Protein AF-A0A920DKS8-F1 (afdb_monomer_lite)

Sequence (110 aa):
MLFDYMFNDFENNLREMGFGDIAVNKKMKLFIRAFYGRLSQYSKSLDLLEKEDDKSLLEQTILNNIFKGNSSDKKNVSMFAKYIINNIKKFQSMSEKENIDCNFEFIKFG

Foldseek 3Di:
DVVVVVLVVVLVVCVVVVDDPVRSVVVSVVVVVVVVVLVVQCVVQVVCCVPPVDNPSVLVSCCCPVVVVPPPPSVVSVLVSVQVVVLVVVVVVDDPVVCVVVVSDGDDRD

Radius of gyration: 16.84 Å; chains: 1; bounding box: 38×39×45 Å

pLDDT: mean 94.4, std 4.9, range [66.75, 98.12]

Secondary structure (DSSP, 8-state):
-HHHHHHHHHHHHHHHTT--HHHHHHHHHHHHHHHHHHHHHHHHHHHHHHHH---HHHHHHHHHHTSTT-GGGHHHHHHHHHHHHHHHHHHHHS-HHHHHHTTSPPPPP-

Structure (mmCIF, N/CA/C/O backbone):
data_AF-A0A920DKS8-F1
#
_entry.id   AF-A0A920DKS8-F1
#
loop_
_atom_site.group_PDB
_atom_site.id
_atom_site.type_symbol
_atom_site.label_atom_id
_atom_site.label_alt_id
_atom_site.label_comp_id
_atom_site.label_asym_id
_atom_site.label_entity_id
_atom_site.label_seq_id
_atom_site.pdbx_PDB_ins_code
_atom_site.Cartn_x
_atom_site.Cartn_y
_atom_site.Cartn_z
_atom_site.occupancy
_atom_site.B_iso_or_equiv
_atom_site.auth_seq_id
_atom_site.auth_comp_id
_atom_site.auth_asym_id
_atom_site.auth_atom_id
_atom_site.pdbx_PDB_model_num
ATOM 1 N N . MET A 1 1 ? 7.125 -15.911 -2.821 1.00 73.50 1 MET A N 1
ATOM 2 C CA . MET A 1 1 ? 6.036 -16.267 -3.757 1.00 73.50 1 MET A CA 1
ATOM 3 C C . MET A 1 1 ? 5.274 -15.038 -4.256 1.00 73.50 1 MET A C 1
ATOM 5 O O . MET A 1 1 ? 5.441 -14.735 -5.423 1.00 73.50 1 MET A O 1
ATOM 9 N N . LEU A 1 2 ? 4.513 -14.272 -3.451 1.00 85.00 2 LEU A N 1
ATOM 10 C CA . LEU A 1 2 ? 3.764 -13.100 -3.976 1.00 85.00 2 LEU A CA 1
ATOM 11 C C . LEU A 1 2 ? 4.664 -12.003 -4.578 1.00 85.00 2 LEU A C 1
ATOM 13 O O . LEU A 1 2 ? 4.392 -11.495 -5.662 1.00 85.00 2 LEU A O 1
ATOM 17 N N . PHE A 1 3 ? 5.747 -11.660 -3.877 1.00 86.81 3 PHE A N 1
ATOM 18 C CA . PHE A 1 3 ? 6.732 -10.693 -4.364 1.00 86.81 3 PHE A CA 1
ATOM 19 C C . PHE A 1 3 ? 7.355 -11.156 -5.687 1.00 86.81 3 PHE A C 1
ATOM 21 O O . PHE A 1 3 ? 7.392 -10.392 -6.644 1.00 86.81 3 PHE A O 1
ATOM 28 N N . ASP A 1 4 ? 7.778 -12.420 -5.755 1.00 89.69 4 ASP A N 1
ATOM 29 C CA . ASP A 1 4 ? 8.412 -12.993 -6.945 1.00 89.69 4 ASP A CA 1
ATOM 30 C C . ASP A 1 4 ? 7.466 -12.961 -8.152 1.00 89.69 4 ASP A C 1
ATOM 32 O O . ASP A 1 4 ? 7.873 -12.516 -9.220 1.00 89.69 4 ASP A O 1
ATOM 36 N N . TYR A 1 5 ? 6.193 -13.338 -7.969 1.00 92.69 5 TYR A N 1
ATOM 37 C CA . TYR A 1 5 ? 5.180 -13.263 -9.027 1.00 92.69 5 TYR A CA 1
ATOM 38 C C . TYR A 1 5 ? 4.969 -11.827 -9.521 1.00 92.69 5 TYR A C 1
ATOM 40 O O . TYR A 1 5 ? 5.080 -11.569 -10.715 1.00 92.69 5 TYR A O 1
ATOM 48 N N . MET A 1 6 ? 4.756 -10.870 -8.612 1.00 92.75 6 MET A N 1
ATOM 49 C CA . MET A 1 6 ? 4.547 -9.466 -8.985 1.00 92.75 6 MET A CA 1
ATOM 50 C C . MET A 1 6 ? 5.751 -8.878 -9.743 1.00 92.75 6 MET A C 1
ATOM 52 O O . MET A 1 6 ? 5.579 -8.142 -10.713 1.00 92.75 6 MET A O 1
ATOM 56 N N . PHE A 1 7 ? 6.981 -9.176 -9.310 1.00 91.44 7 PHE A N 1
ATOM 57 C CA . PHE A 1 7 ? 8.177 -8.660 -9.981 1.00 91.44 7 PHE A CA 1
ATOM 58 C C . PHE A 1 7 ? 8.467 -9.377 -11.301 1.00 91.44 7 PHE A C 1
ATOM 60 O O . PHE A 1 7 ? 8.914 -8.718 -12.237 1.00 91.44 7 PHE A O 1
ATOM 67 N N . ASN A 1 8 ? 8.161 -10.669 -11.417 1.00 94.31 8 ASN A N 1
ATOM 68 C CA . ASN A 1 8 ? 8.212 -11.376 -12.693 1.00 94.31 8 ASN A CA 1
ATOM 69 C C . ASN A 1 8 ? 7.238 -10.754 -13.708 1.00 94.31 8 ASN A C 1
ATOM 71 O O . ASN A 1 8 ? 7.615 -10.506 -14.850 1.00 94.31 8 ASN A O 1
ATOM 75 N N . ASP A 1 9 ? 6.027 -10.393 -13.276 1.00 95.19 9 ASP A N 1
ATOM 76 C CA . ASP A 1 9 ? 5.067 -9.692 -14.133 1.00 95.19 9 ASP A CA 1
ATOM 77 C C . ASP A 1 9 ? 5.584 -8.309 -14.553 1.00 95.19 9 ASP A C 1
ATOM 79 O O . ASP A 1 9 ? 5.474 -7.930 -15.720 1.00 95.19 9 ASP A O 1
ATOM 83 N N . PHE A 1 10 ? 6.202 -7.541 -13.649 1.00 94.50 10 PHE A N 1
ATOM 84 C CA . PHE A 1 10 ? 6.839 -6.271 -14.022 1.00 94.50 10 PHE A CA 1
ATOM 85 C C . PHE A 1 10 ? 7.994 -6.451 -15.008 1.00 94.50 10 PHE A C 1
ATOM 87 O O . PHE A 1 10 ? 8.153 -5.628 -15.911 1.00 94.50 10 PHE A O 1
ATOM 94 N N . GLU A 1 11 ? 8.794 -7.505 -14.853 1.00 95.94 11 GLU A N 1
ATOM 95 C CA . GLU A 1 11 ? 9.876 -7.817 -15.780 1.00 95.94 11 GLU A CA 1
ATOM 96 C C . GLU A 1 11 ? 9.332 -8.139 -17.177 1.00 95.94 11 GLU A C 1
ATOM 98 O O . GLU A 1 11 ? 9.794 -7.554 -18.160 1.00 95.94 11 GLU A O 1
ATOM 103 N N . ASN A 1 12 ? 8.315 -9.001 -17.257 1.00 96.25 12 ASN A N 1
ATOM 104 C CA . ASN A 1 12 ? 7.661 -9.369 -18.512 1.00 96.25 12 ASN A CA 1
ATOM 105 C C . ASN A 1 12 ? 7.074 -8.143 -19.213 1.00 96.25 12 ASN A C 1
ATOM 107 O O . ASN A 1 12 ? 7.378 -7.914 -20.380 1.00 96.25 12 ASN A O 1
ATOM 111 N N . ASN A 1 13 ? 6.360 -7.281 -18.482 1.00 95.88 13 ASN A N 1
ATOM 112 C CA . ASN A 1 13 ? 5.831 -6.028 -19.026 1.00 95.88 13 ASN A CA 1
ATOM 113 C C . ASN A 1 13 ? 6.939 -5.134 -19.616 1.00 95.88 13 ASN A C 1
ATOM 115 O O . ASN A 1 13 ? 6.773 -4.557 -20.687 1.00 95.88 13 ASN A O 1
ATOM 119 N N . LEU A 1 14 ? 8.101 -5.018 -18.958 1.00 96.75 14 LEU A N 1
ATOM 120 C CA . LEU A 1 14 ? 9.225 -4.246 -19.505 1.00 96.75 14 LEU A CA 1
ATOM 121 C C . LEU A 1 14 ? 9.766 -4.869 -20.802 1.00 96.75 14 LEU A C 1
ATOM 123 O O . LEU A 1 14 ? 10.094 -4.151 -21.747 1.00 96.75 14 LEU A O 1
ATOM 127 N N . ARG A 1 15 ? 9.857 -6.196 -20.865 1.00 96.44 15 ARG A N 1
ATOM 128 C CA . ARG A 1 15 ? 10.320 -6.907 -22.065 1.00 96.44 15 ARG A CA 1
ATOM 129 C C . ARG A 1 15 ? 9.329 -6.763 -23.217 1.00 96.44 15 ARG A C 1
ATOM 131 O O . ARG A 1 15 ? 9.748 -6.487 -24.337 1.00 96.44 15 ARG A O 1
ATOM 138 N N . GLU A 1 16 ? 8.032 -6.847 -22.934 1.00 97.06 16 GLU A N 1
ATOM 139 C CA . GLU A 1 16 ? 6.948 -6.615 -23.898 1.00 97.06 16 GLU A CA 1
ATOM 140 C C . GLU A 1 16 ? 6.938 -5.176 -24.434 1.00 97.06 16 GLU A C 1
ATOM 142 O O . GLU A 1 16 ? 6.656 -4.950 -25.608 1.00 97.06 16 GLU A O 1
ATOM 147 N N . MET A 1 17 ? 7.346 -4.198 -23.619 1.00 96.31 17 MET A N 1
ATOM 148 C CA . MET A 1 17 ? 7.582 -2.814 -24.056 1.00 96.31 17 MET A CA 1
ATOM 149 C C . MET A 1 17 ? 8.859 -2.637 -24.907 1.00 96.31 17 MET A C 1
ATOM 151 O O . MET A 1 17 ? 9.179 -1.514 -25.300 1.00 96.31 17 MET A O 1
ATOM 155 N N . GLY A 1 18 ? 9.611 -3.708 -25.182 1.00 96.19 18 GLY A N 1
ATOM 156 C CA . GLY A 1 18 ? 10.814 -3.692 -26.017 1.00 96.19 18 GLY A CA 1
ATOM 157 C C . GLY A 1 18 ? 12.108 -3.324 -25.284 1.00 96.19 18 GLY A C 1
ATOM 158 O O . GLY A 1 18 ? 13.123 -3.054 -25.930 1.00 96.19 18 GLY A O 1
ATOM 159 N N . PHE A 1 19 ? 12.122 -3.296 -23.945 1.00 96.81 19 PHE A N 1
ATOM 160 C CA . PHE A 1 19 ? 13.366 -3.085 -23.202 1.00 96.81 19 PHE A CA 1
ATOM 161 C C . PHE A 1 19 ? 14.264 -4.332 -23.268 1.00 96.81 19 PHE A C 1
ATOM 163 O O . PHE A 1 19 ? 13.851 -5.430 -22.909 1.00 96.81 19 PHE A O 1
ATOM 170 N N . GLY A 1 20 ? 15.529 -4.152 -23.664 1.00 95.94 20 GLY A N 1
ATOM 171 C CA . GLY A 1 20 ? 16.548 -5.209 -23.597 1.00 95.94 20 GLY A CA 1
ATOM 172 C C . GLY A 1 20 ? 17.077 -5.457 -22.175 1.00 95.94 20 GLY A C 1
ATOM 173 O O . GLY A 1 20 ? 16.899 -4.625 -21.281 1.00 95.94 20 GLY A O 1
ATOM 174 N N .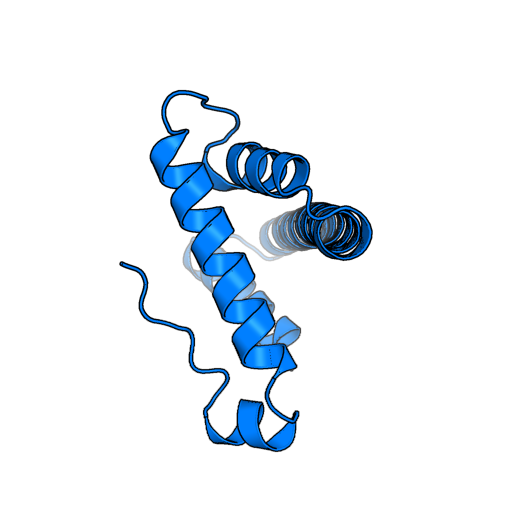 ASP A 1 21 ? 17.803 -6.561 -21.970 1.00 95.56 21 ASP A N 1
ATOM 175 C CA . ASP A 1 21 ? 18.212 -7.069 -20.643 1.00 95.56 21 ASP A CA 1
ATOM 176 C C . ASP A 1 21 ? 18.897 -6.040 -19.733 1.00 95.56 21 ASP A C 1
ATOM 178 O O . ASP A 1 21 ? 18.628 -5.963 -18.532 1.00 95.56 21 ASP A O 1
ATOM 182 N N . ILE A 1 22 ? 19.787 -5.212 -20.286 1.00 95.94 22 ILE A N 1
ATOM 183 C CA . ILE A 1 22 ? 20.501 -4.186 -19.511 1.00 95.94 22 ILE A CA 1
ATOM 184 C C . ILE A 1 22 ? 19.524 -3.116 -19.002 1.00 95.94 22 ILE A C 1
ATOM 186 O O . ILE A 1 22 ? 19.640 -2.651 -17.863 1.00 95.94 22 ILE A O 1
ATOM 190 N N . ALA A 1 23 ? 18.567 -2.707 -19.837 1.00 96.62 23 ALA A N 1
ATOM 191 C CA . ALA A 1 23 ? 17.570 -1.707 -19.477 1.00 96.62 23 ALA A CA 1
ATOM 192 C C . ALA A 1 23 ? 16.561 -2.271 -18.466 1.00 96.62 23 ALA A C 1
ATOM 194 O O . ALA A 1 23 ? 16.276 -1.599 -17.472 1.00 96.62 23 ALA A O 1
ATOM 195 N N . VAL A 1 24 ? 16.109 -3.515 -18.666 1.00 97.12 24 VAL A N 1
ATOM 196 C CA . VAL A 1 24 ? 15.243 -4.251 -17.729 1.00 97.12 24 VAL A CA 1
ATOM 197 C C . VAL A 1 24 ? 15.894 -4.320 -16.348 1.00 97.12 24 VAL A C 1
ATOM 199 O O . VAL A 1 24 ? 15.324 -3.826 -15.378 1.00 97.12 24 VAL A O 1
ATOM 202 N N . ASN A 1 25 ? 17.143 -4.788 -16.256 1.00 95.50 25 ASN A N 1
ATOM 203 C 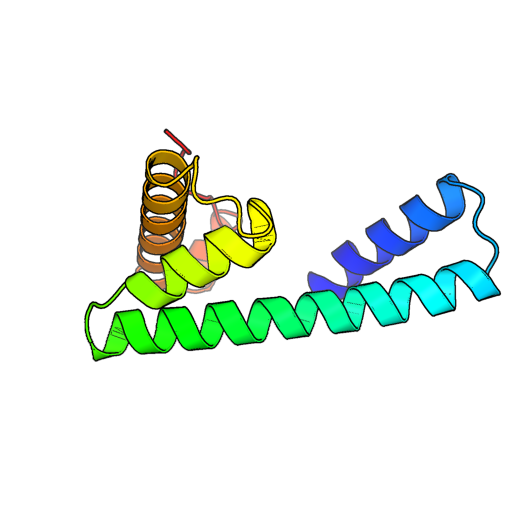CA . ASN A 1 25 ? 17.874 -4.880 -14.988 1.00 95.50 25 ASN A CA 1
ATOM 204 C C . ASN A 1 25 ? 17.976 -3.535 -14.245 1.00 95.50 25 ASN A C 1
ATOM 206 O O . ASN A 1 25 ? 17.799 -3.467 -13.026 1.00 95.50 25 ASN A O 1
ATOM 210 N N . LYS A 1 26 ? 18.247 -2.435 -14.963 1.00 96.75 26 LYS A N 1
ATOM 211 C CA . LYS A 1 26 ? 18.297 -1.088 -14.364 1.00 96.75 26 LYS A CA 1
ATOM 212 C C . LYS A 1 26 ? 16.925 -0.639 -13.849 1.00 96.75 26 LYS A C 1
ATOM 214 O O . LYS A 1 26 ? 16.844 -0.071 -12.760 1.00 96.75 26 LYS A O 1
ATOM 219 N N . LYS A 1 27 ? 15.854 -0.892 -14.608 1.00 96.38 27 LYS A N 1
ATOM 220 C CA . LYS A 1 27 ? 14.474 -0.539 -14.233 1.00 96.38 27 LYS A CA 1
ATOM 221 C C . LYS A 1 27 ? 13.978 -1.362 -13.045 1.00 96.38 27 LYS A C 1
ATOM 223 O O . LYS A 1 27 ? 13.427 -0.782 -12.115 1.00 96.38 27 LYS A O 1
ATOM 228 N N . MET A 1 28 ? 14.268 -2.660 -13.010 1.00 95.88 28 MET A N 1
ATOM 229 C CA . MET A 1 28 ? 13.900 -3.541 -11.898 1.00 95.88 28 MET A CA 1
ATOM 230 C C . MET A 1 28 ? 14.527 -3.091 -10.576 1.00 95.88 28 MET A C 1
ATOM 232 O O . MET A 1 28 ? 13.827 -2.969 -9.572 1.00 95.88 28 MET A O 1
ATOM 236 N N . LYS A 1 29 ? 15.812 -2.708 -10.576 1.00 95.25 29 LYS A N 1
ATOM 237 C CA . LYS A 1 29 ? 16.462 -2.117 -9.388 1.00 95.25 29 LYS A CA 1
ATOM 238 C C . LYS A 1 29 ? 15.755 -0.846 -8.903 1.00 95.25 29 LYS A C 1
ATOM 240 O O . LYS A 1 29 ? 15.604 -0.644 -7.697 1.00 95.25 29 LYS A O 1
ATOM 245 N N . LEU A 1 30 ? 15.304 0.007 -9.827 1.00 95.69 30 LEU A N 1
ATOM 246 C CA . LEU A 1 30 ? 14.535 1.207 -9.490 1.00 95.69 30 LEU A CA 1
ATOM 247 C C . LEU A 1 30 ? 13.161 0.854 -8.903 1.00 95.69 30 LEU A C 1
ATOM 249 O O . LEU A 1 30 ? 12.765 1.456 -7.907 1.00 95.69 30 LEU A O 1
ATOM 253 N N . PHE A 1 31 ? 12.454 -0.119 -9.482 1.00 94.25 31 PHE A N 1
ATOM 254 C CA . PHE A 1 31 ? 11.153 -0.577 -8.990 1.00 94.25 31 PHE A CA 1
ATOM 255 C C . PHE A 1 31 ? 11.251 -1.156 -7.582 1.00 94.25 31 PHE A C 1
ATOM 257 O O . PHE A 1 31 ? 10.470 -0.760 -6.721 1.00 94.25 31 PHE A O 1
ATOM 264 N N . ILE A 1 32 ? 12.254 -1.998 -7.318 1.00 94.25 32 ILE A N 1
ATOM 265 C CA . ILE A 1 32 ? 12.523 -2.558 -5.988 1.00 94.25 32 ILE A CA 1
ATOM 266 C C . ILE A 1 32 ? 12.770 -1.436 -4.973 1.00 94.25 32 ILE A C 1
ATOM 268 O O . ILE A 1 32 ? 12.125 -1.387 -3.925 1.00 94.25 32 ILE A O 1
ATOM 272 N N . ARG A 1 33 ? 13.657 -0.484 -5.296 1.00 95.81 33 ARG A N 1
ATOM 273 C CA . ARG A 1 33 ? 13.948 0.653 -4.411 1.00 95.81 33 ARG A CA 1
ATOM 274 C C . ARG A 1 33 ? 12.699 1.489 -4.132 1.00 95.81 33 ARG A C 1
ATOM 276 O O . ARG A 1 33 ? 12.460 1.871 -2.988 1.00 95.81 33 ARG A O 1
ATOM 283 N N . ALA A 1 34 ? 11.907 1.773 -5.164 1.00 94.62 34 ALA A N 1
ATOM 284 C CA . ALA A 1 34 ? 10.674 2.535 -5.027 1.00 94.62 34 ALA A CA 1
ATOM 285 C C . ALA A 1 34 ? 9.633 1.778 -4.188 1.00 94.62 34 ALA A C 1
ATOM 287 O O . ALA A 1 34 ? 8.998 2.379 -3.328 1.00 94.62 34 ALA A O 1
ATOM 288 N N . PHE A 1 35 ? 9.488 0.467 -4.393 1.00 93.75 35 PHE A N 1
ATOM 289 C CA . PHE A 1 35 ? 8.586 -0.384 -3.623 1.00 93.75 35 PHE A CA 1
ATOM 290 C C . PHE A 1 35 ? 8.918 -0.345 -2.129 1.00 93.75 35 PHE A C 1
ATOM 292 O O . PHE A 1 35 ? 8.067 0.050 -1.335 1.00 93.75 35 PHE A O 1
ATOM 299 N N . TYR A 1 36 ? 10.162 -0.647 -1.745 1.00 95.00 36 TYR A N 1
ATOM 300 C CA . TYR A 1 36 ? 10.559 -0.639 -0.332 1.00 95.00 36 TYR A CA 1
ATOM 301 C C . TYR A 1 36 ? 10.520 0.761 0.291 1.00 95.00 36 TYR A C 1
ATOM 303 O O . TYR A 1 36 ? 10.138 0.908 1.452 1.00 95.00 36 TYR A O 1
ATOM 311 N N . GLY A 1 37 ? 10.848 1.803 -0.480 1.00 96.50 37 GLY A N 1
ATOM 312 C CA . GLY A 1 37 ? 10.719 3.188 -0.023 1.00 96.50 37 GLY A CA 1
ATOM 313 C C . GLY A 1 37 ? 9.272 3.583 0.289 1.00 96.50 37 GLY A C 1
ATOM 314 O O . GLY A 1 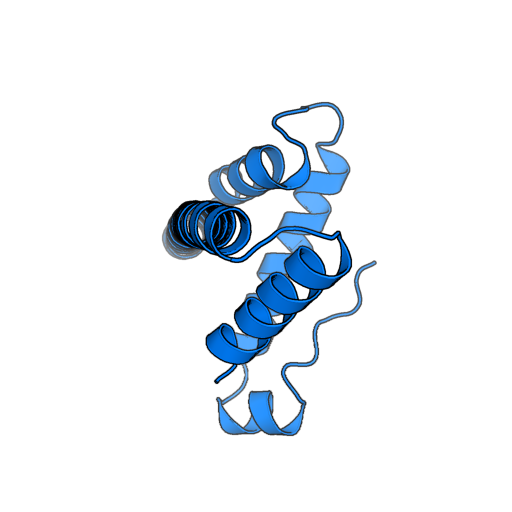37 ? 9.029 4.320 1.244 1.00 96.50 37 GLY A O 1
ATOM 315 N N . ARG A 1 38 ? 8.303 3.076 -0.483 1.00 96.12 38 ARG A N 1
ATOM 316 C CA . ARG A 1 38 ? 6.871 3.274 -0.217 1.00 96.12 38 ARG A CA 1
ATOM 317 C C . ARG A 1 38 ? 6.388 2.423 0.944 1.00 96.12 38 ARG A C 1
ATOM 319 O O . ARG A 1 38 ? 5.752 2.957 1.845 1.00 96.12 38 ARG A O 1
ATOM 326 N N . LEU A 1 39 ? 6.744 1.139 0.955 1.00 95.75 39 LEU A N 1
ATOM 327 C CA . LEU A 1 39 ? 6.393 0.212 2.029 1.00 95.75 39 LEU A CA 1
ATOM 328 C C . LEU A 1 39 ? 6.822 0.760 3.395 1.00 95.75 39 LEU A C 1
ATOM 330 O O . LEU A 1 39 ? 6.010 0.811 4.308 1.00 95.75 39 LEU A O 1
ATOM 334 N N . SER A 1 40 ? 8.052 1.272 3.506 1.00 97.44 40 SER A N 1
ATOM 335 C CA . SER A 1 40 ? 8.559 1.860 4.752 1.00 97.44 40 SER A CA 1
ATOM 336 C C . SER A 1 40 ? 7.743 3.067 5.232 1.00 97.44 40 SER A C 1
ATOM 338 O O . SER A 1 40 ? 7.548 3.223 6.435 1.00 97.44 40 SER A O 1
ATOM 340 N N . GLN A 1 41 ? 7.256 3.920 4.324 1.00 98.00 41 GLN A N 1
ATOM 341 C CA . GLN A 1 41 ? 6.399 5.053 4.694 1.00 98.00 41 GLN A CA 1
ATOM 342 C C . GLN A 1 41 ? 5.024 4.580 5.168 1.00 98.00 41 GLN A C 1
ATOM 344 O O . GLN A 1 41 ? 4.548 5.059 6.195 1.00 98.00 41 GLN A O 1
ATOM 349 N N . TYR A 1 42 ? 4.428 3.603 4.476 1.00 97.56 42 TYR A N 1
ATOM 350 C CA . TYR A 1 42 ? 3.164 3.010 4.907 1.00 97.56 42 TYR A CA 1
ATOM 351 C C . TYR A 1 42 ? 3.295 2.356 6.283 1.00 97.56 42 TYR A C 1
ATOM 353 O O . TYR A 1 42 ? 2.506 2.688 7.160 1.00 97.56 42 TYR A O 1
ATOM 361 N N . SER A 1 43 ? 4.321 1.530 6.517 1.00 97.00 43 SER A N 1
ATOM 362 C CA . SER A 1 43 ? 4.571 0.923 7.833 1.00 97.00 43 SER A CA 1
ATOM 363 C C . SER A 1 43 ? 4.667 1.978 8.935 1.00 97.00 43 SER A C 1
ATOM 365 O O . SER A 1 43 ? 3.915 1.913 9.896 1.00 97.00 43 SER A O 1
ATOM 367 N N . LYS A 1 44 ? 5.486 3.024 8.749 1.00 98.00 44 LYS A N 1
ATOM 368 C 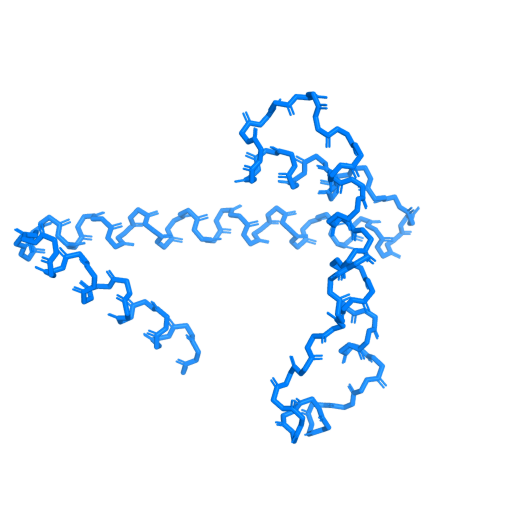CA . LYS A 1 44 ? 5.602 4.121 9.728 1.00 98.00 44 LYS A CA 1
ATOM 369 C C . LYS A 1 44 ? 4.272 4.826 9.994 1.00 98.00 44 LYS A C 1
ATOM 371 O O . LYS A 1 44 ? 3.986 5.187 11.128 1.00 98.00 44 LYS A O 1
ATOM 376 N N . SER A 1 45 ? 3.477 5.052 8.948 1.00 98.12 45 SER A N 1
ATOM 377 C CA . SER A 1 45 ? 2.177 5.709 9.084 1.00 98.12 45 SER A CA 1
ATOM 378 C C . SER 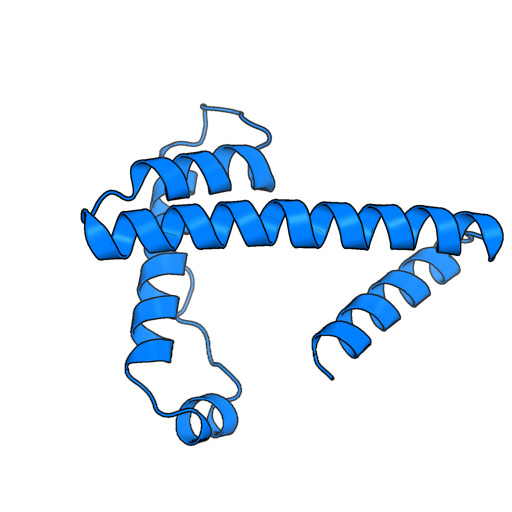A 1 45 ? 1.141 4.854 9.811 1.00 98.12 45 SER A C 1
ATOM 380 O O . SER A 1 45 ? 0.312 5.395 10.534 1.00 98.12 45 SER A O 1
ATOM 382 N N . LEU A 1 46 ? 1.204 3.532 9.641 1.00 97.00 46 LEU A N 1
ATOM 383 C CA . LEU A 1 46 ? 0.328 2.588 10.327 1.00 97.00 46 LEU A CA 1
ATOM 384 C C . LEU A 1 46 ? 0.749 2.397 11.785 1.00 97.00 46 LEU A C 1
ATOM 386 O O . LEU A 1 46 ? -0.120 2.369 12.646 1.00 97.00 46 LEU A O 1
ATOM 390 N N . ASP A 1 47 ? 2.054 2.367 12.068 1.00 97.12 47 ASP A N 1
ATOM 391 C CA . ASP A 1 47 ? 2.571 2.338 13.441 1.00 97.12 47 ASP A CA 1
ATOM 392 C C . ASP A 1 47 ? 2.118 3.571 14.237 1.00 97.12 47 ASP A C 1
ATOM 394 O O . ASP A 1 47 ? 1.774 3.459 15.413 1.00 97.12 47 ASP A O 1
ATOM 398 N N . LEU A 1 48 ? 2.133 4.757 13.611 1.00 97.50 48 LEU A N 1
ATOM 399 C CA . LEU A 1 48 ? 1.640 5.990 14.230 1.00 97.50 48 LEU A CA 1
ATOM 400 C C . LEU A 1 48 ? 0.130 5.914 14.476 1.00 97.50 48 LEU A C 1
ATOM 402 O O . LEU A 1 48 ? -0.326 6.213 15.576 1.00 97.50 48 LEU A O 1
ATOM 406 N N . LEU A 1 49 ? -0.628 5.467 13.471 1.00 97.25 49 LEU A N 1
ATOM 407 C CA . LEU A 1 49 ? -2.070 5.286 13.592 1.00 97.25 49 LEU A CA 1
ATOM 408 C C . LEU A 1 49 ? -2.426 4.335 14.742 1.00 97.25 49 LEU A C 1
ATOM 410 O O . LEU A 1 49 ? -3.344 4.615 15.498 1.00 97.25 49 LEU A O 1
ATOM 414 N N . GLU A 1 50 ? -1.716 3.218 14.890 1.00 95.69 50 GLU A N 1
ATOM 415 C CA . GLU A 1 50 ? -1.984 2.247 15.953 1.00 95.69 50 GLU A CA 1
ATOM 416 C C . GLU A 1 50 ? -1.665 2.803 17.349 1.00 95.69 50 GLU A C 1
ATOM 418 O O . GLU A 1 50 ? -2.398 2.539 18.301 1.00 95.69 50 GLU A O 1
ATOM 423 N N . LYS A 1 51 ? -0.586 3.583 17.480 1.00 96.94 51 LYS A N 1
ATOM 424 C CA . LYS A 1 51 ? -0.115 4.104 18.774 1.00 96.94 51 LYS A CA 1
ATOM 425 C C . LYS A 1 51 ? -0.852 5.354 19.239 1.00 96.94 51 LYS A C 1
ATOM 427 O O . LYS A 1 51 ? -1.018 5.539 20.442 1.00 96.94 51 LYS A O 1
ATOM 432 N N . GLU A 1 52 ? -1.237 6.219 18.307 1.00 97.06 52 GLU A N 1
ATOM 433 C CA . GLU A 1 52 ? -1.712 7.576 18.604 1.00 97.06 52 GLU A CA 1
ATOM 434 C C . GLU A 1 52 ? -3.105 7.873 18.023 1.00 97.06 52 GLU A C 1
ATOM 436 O O . GLU A 1 52 ? -3.623 8.966 18.232 1.00 97.06 52 GLU A O 1
ATOM 441 N N . ASP A 1 53 ? -3.720 6.927 17.299 1.00 94.94 53 ASP A N 1
ATOM 442 C CA . ASP A 1 53 ? -4.965 7.123 16.528 1.00 94.94 53 ASP A CA 1
ATOM 443 C C . ASP A 1 53 ? -4.875 8.291 15.520 1.00 94.94 53 ASP A C 1
ATOM 445 O O . ASP A 1 53 ? -5.878 8.862 15.086 1.00 94.94 53 ASP A O 1
ATOM 449 N N . ASP A 1 54 ? -3.650 8.641 15.103 1.00 95.75 54 ASP A N 1
ATOM 450 C CA . ASP A 1 54 ? -3.392 9.709 14.140 1.00 95.75 54 ASP A CA 1
ATOM 451 C C . ASP A 1 54 ? -3.174 9.162 12.722 1.00 95.75 54 ASP A C 1
ATOM 453 O O . ASP A 1 54 ? -2.153 8.559 12.382 1.00 95.75 54 ASP A O 1
ATOM 457 N N . LYS A 1 55 ? -4.142 9.438 11.844 1.00 96.50 55 LYS A N 1
ATOM 458 C CA . LYS A 1 55 ? -4.087 9.088 10.418 1.00 96.50 55 LYS A CA 1
ATOM 459 C C . LYS A 1 55 ? -3.385 10.127 9.536 1.00 96.50 55 LYS A C 1
ATOM 461 O O . LYS A 1 55 ? -3.276 9.898 8.330 1.00 96.50 55 LYS A O 1
ATOM 466 N N . SER A 1 56 ? -2.928 11.254 10.081 1.00 96.25 56 SER A N 1
ATOM 467 C CA . SER A 1 56 ? -2.356 12.370 9.315 1.00 96.25 56 SER A CA 1
ATOM 468 C C . SER A 1 56 ? -1.164 11.933 8.457 1.00 96.25 56 SER A C 1
ATOM 470 O O . SER A 1 56 ? -1.091 12.250 7.266 1.00 96.25 56 SER A O 1
ATOM 472 N N . LEU A 1 57 ? -0.270 11.112 9.018 1.00 97.81 57 LEU A N 1
ATOM 473 C CA . LEU A 1 57 ? 0.891 10.587 8.304 1.00 97.81 57 LEU A CA 1
ATOM 474 C C . LEU A 1 57 ? 0.494 9.591 7.206 1.00 97.81 57 LEU A C 1
ATOM 476 O O . LEU A 1 57 ? 1.146 9.543 6.160 1.00 97.81 57 LEU A O 1
ATOM 480 N N . LEU A 1 58 ? -0.581 8.820 7.399 1.00 98.00 58 LEU A N 1
ATOM 481 C CA . LEU A 1 58 ? -1.102 7.912 6.374 1.00 98.00 58 LEU A CA 1
ATOM 482 C C . LEU A 1 58 ? -1.712 8.708 5.217 1.00 98.00 58 LEU A C 1
ATOM 484 O O . LEU A 1 58 ? -1.404 8.437 4.056 1.00 98.00 58 LEU A O 1
ATOM 488 N N . GLU A 1 59 ? -2.512 9.730 5.521 1.00 97.19 59 GLU A N 1
ATOM 489 C CA . GLU A 1 59 ? -3.075 10.642 4.522 1.00 97.19 59 GLU A CA 1
ATOM 490 C C . GLU A 1 59 ? -1.966 11.347 3.726 1.00 97.19 59 GLU A C 1
ATOM 492 O O . GLU A 1 59 ? -2.005 11.361 2.493 1.00 97.19 59 GLU A O 1
ATOM 497 N N . GLN A 1 60 ? -0.916 11.832 4.396 1.00 96.81 60 GLN A N 1
ATOM 498 C CA . GLN A 1 60 ? 0.251 12.420 3.734 1.00 96.81 60 GLN A CA 1
ATOM 499 C C . GLN A 1 60 ? 1.008 11.398 2.870 1.00 96.81 60 GLN A C 1
ATOM 501 O O . GLN A 1 60 ? 1.445 11.715 1.760 1.00 96.81 60 GLN A O 1
ATOM 506 N N . THR A 1 61 ? 1.149 10.160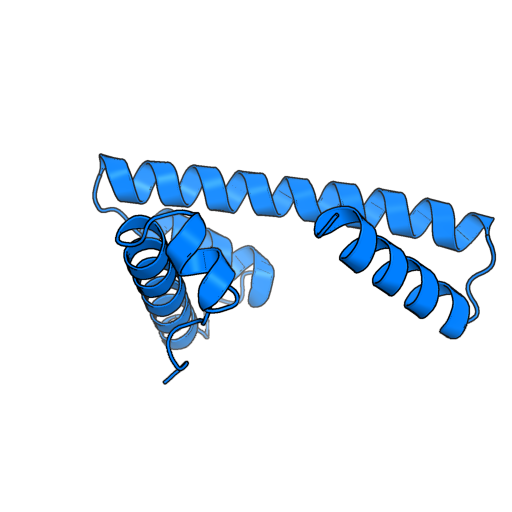 3.349 1.00 97.50 61 THR A N 1
ATOM 507 C CA . THR A 1 61 ? 1.799 9.073 2.605 1.00 97.50 61 THR A CA 1
ATOM 508 C C . THR A 1 61 ? 1.022 8.747 1.328 1.00 97.50 61 THR A C 1
ATOM 510 O O . THR A 1 61 ? 1.625 8.606 0.263 1.00 97.50 61 THR A O 1
ATOM 513 N N . ILE A 1 62 ? -0.309 8.683 1.389 1.00 96.75 62 ILE A N 1
ATOM 514 C CA . ILE A 1 62 ? -1.182 8.471 0.223 1.00 96.75 62 ILE A CA 1
ATOM 515 C C . ILE A 1 62 ? -1.085 9.656 -0.745 1.00 96.75 62 ILE A C 1
ATOM 517 O O . ILE A 1 62 ? -0.877 9.459 -1.945 1.00 96.75 62 ILE A O 1
ATOM 521 N N . LEU A 1 63 ? -1.171 10.884 -0.230 1.00 96.44 63 LEU A N 1
ATOM 522 C CA . LEU A 1 63 ? -1.044 12.112 -1.014 1.00 96.44 63 LEU A CA 1
ATOM 523 C C . LEU A 1 63 ? 0.265 12.132 -1.818 1.00 96.44 63 LEU A C 1
ATOM 525 O O . LEU A 1 63 ? 0.256 12.391 -3.021 1.00 96.44 63 LEU A O 1
ATOM 529 N N . ASN A 1 64 ? 1.387 11.795 -1.185 1.00 94.94 64 ASN A N 1
ATOM 530 C CA . ASN A 1 64 ? 2.691 11.776 -1.844 1.00 94.94 64 ASN A CA 1
ATOM 531 C C . ASN A 1 64 ? 2.809 10.651 -2.884 1.00 94.94 64 ASN A C 1
ATOM 533 O O . ASN A 1 64 ? 3.351 10.871 -3.966 1.00 94.94 64 ASN A O 1
ATOM 537 N N . ASN A 1 65 ? 2.305 9.453 -2.573 1.00 94.38 65 ASN A N 1
ATOM 538 C CA . ASN A 1 65 ? 2.558 8.265 -3.388 1.00 94.38 65 ASN A CA 1
ATOM 539 C C . ASN A 1 65 ? 1.597 8.076 -4.561 1.00 94.38 65 ASN A C 1
ATOM 541 O O . ASN A 1 65 ? 2.046 7.624 -5.613 1.00 94.38 65 ASN A O 1
ATOM 545 N N . ILE A 1 66 ? 0.311 8.409 -4.408 1.00 92.88 66 ILE A N 1
ATOM 546 C CA . ILE A 1 66 ? -0.684 8.227 -5.482 1.00 92.88 66 ILE A CA 1
ATOM 547 C C . ILE A 1 66 ? -1.080 9.564 -6.124 1.00 92.88 66 ILE A C 1
ATOM 549 O O . ILE A 1 66 ? -1.213 9.627 -7.344 1.00 92.88 66 ILE A O 1
ATOM 553 N N . PHE A 1 67 ? -1.150 10.654 -5.353 1.00 92.75 67 PHE A N 1
ATOM 554 C CA . PHE A 1 67 ? -1.529 11.982 -5.865 1.00 92.75 67 PHE A CA 1
ATOM 555 C C . PHE A 1 67 ? -0.335 12.908 -6.149 1.00 92.75 67 PHE A C 1
ATOM 557 O O . PHE A 1 67 ? -0.525 14.067 -6.513 1.00 92.75 67 PHE A O 1
ATOM 564 N N . LYS A 1 68 ? 0.907 12.420 -6.006 1.00 92.25 68 LYS A N 1
ATOM 565 C CA . LYS A 1 68 ? 2.148 13.180 -6.266 1.00 92.25 68 LYS A CA 1
ATOM 566 C C . LYS A 1 68 ? 2.231 14.512 -5.502 1.00 92.25 68 LYS A C 1
ATOM 568 O O . LYS A 1 68 ? 2.780 15.485 -6.010 1.00 92.25 68 LYS A O 1
ATOM 573 N N . GLY A 1 69 ? 1.665 14.570 -4.297 1.00 90.06 69 GLY A N 1
ATOM 574 C CA . GLY A 1 69 ? 1.641 15.781 -3.474 1.00 90.06 69 GLY A CA 1
ATOM 575 C C . GLY A 1 69 ? 0.548 16.791 -3.847 1.00 90.06 69 GLY A C 1
ATOM 576 O O . GLY A 1 69 ? 0.482 17.854 -3.233 1.00 90.06 69 GLY A O 1
ATOM 577 N N . ASN A 1 70 ? -0.313 16.493 -4.827 1.00 88.00 70 ASN A N 1
ATOM 578 C CA . ASN A 1 70 ? -1.363 17.412 -5.256 1.00 88.00 70 ASN A CA 1
ATOM 579 C C . ASN A 1 70 ? -2.502 17.499 -4.224 1.00 88.00 70 ASN A C 1
ATOM 581 O O . ASN A 1 70 ? -3.325 16.593 -4.092 1.00 88.00 70 ASN A O 1
ATOM 585 N N . SER A 1 71 ? -2.560 18.614 -3.496 1.00 75.94 71 SER A N 1
ATOM 586 C CA . SER A 1 71 ? -3.472 18.824 -2.367 1.00 75.94 71 SER A CA 1
ATOM 587 C C . SER A 1 71 ? -4.929 19.113 -2.753 1.00 75.94 71 SER A C 1
ATOM 589 O O . SER A 1 71 ? -5.761 19.285 -1.857 1.00 75.94 71 SER A O 1
ATOM 591 N N . SER A 1 72 ? -5.272 19.121 -4.049 1.00 82.50 72 SER A N 1
ATOM 592 C CA . SER A 1 72 ? -6.658 19.277 -4.517 1.00 82.50 72 SER A CA 1
ATOM 593 C C . SER A 1 72 ? -7.572 18.109 -4.123 1.00 82.50 72 SER A C 1
ATOM 595 O O . SER A 1 72 ? -8.788 18.274 -4.075 1.00 82.50 72 SER A O 1
ATOM 597 N N . ASP A 1 73 ? -7.006 16.949 -3.779 1.00 81.12 73 ASP A N 1
ATOM 598 C CA . ASP A 1 73 ? -7.734 15.686 -3.611 1.00 81.12 73 ASP A CA 1
ATOM 599 C C . ASP A 1 73 ? -7.927 15.236 -2.151 1.00 81.12 73 ASP A C 1
ATOM 601 O O . ASP A 1 73 ? -8.007 14.041 -1.863 1.00 81.12 73 ASP A O 1
ATOM 605 N N . LYS A 1 74 ? -8.063 16.169 -1.195 1.00 87.31 74 LYS A N 1
ATOM 606 C CA . LYS A 1 74 ? -8.232 15.837 0.242 1.00 87.31 74 LYS A CA 1
ATOM 607 C C . LYS A 1 74 ? -9.341 14.812 0.517 1.00 87.31 74 LYS A C 1
ATOM 609 O O . LYS A 1 74 ? -9.168 13.921 1.347 1.00 87.31 74 LYS A O 1
ATOM 614 N N . LYS A 1 75 ? -10.476 14.916 -0.186 1.00 91.62 75 LYS A N 1
ATOM 615 C CA . LYS A 1 75 ? -11.599 13.974 -0.038 1.00 91.62 75 LYS A CA 1
ATOM 616 C C . LYS A 1 75 ? -11.201 12.560 -0.465 1.00 91.62 75 LYS A C 1
ATOM 618 O O . LYS A 1 75 ? -11.470 11.611 0.266 1.00 91.62 75 LYS A O 1
ATOM 623 N N . ASN A 1 76 ? -10.532 12.435 -1.610 1.00 92.44 76 ASN A N 1
ATOM 624 C CA . ASN A 1 76 ? -10.070 11.152 -2.128 1.00 92.44 76 ASN A CA 1
ATOM 625 C C . ASN A 1 76 ? -8.991 10.556 -1.217 1.00 92.44 76 ASN A C 1
ATOM 627 O O . ASN A 1 76 ? -9.066 9.380 -0.879 1.00 92.44 76 ASN A O 1
ATOM 631 N N . VAL A 1 77 ? -8.051 11.370 -0.727 1.00 95.44 77 VAL A N 1
ATOM 632 C CA . VAL A 1 77 ? -7.028 10.940 0.242 1.00 95.44 77 VAL A CA 1
ATOM 633 C C . VAL A 1 77 ? -7.666 10.356 1.506 1.00 95.44 77 VAL A C 1
ATOM 635 O O . VAL A 1 77 ? -7.329 9.241 1.899 1.00 95.44 77 VAL A O 1
ATOM 638 N N . SER A 1 78 ? -8.628 11.062 2.105 1.00 94.50 78 SER A N 1
ATOM 639 C CA . SER A 1 78 ? -9.336 10.593 3.306 1.00 94.50 78 SER A CA 1
ATOM 640 C C . SER A 1 78 ? -10.131 9.305 3.046 1.00 94.50 78 SER A C 1
ATOM 642 O O . SER A 1 78 ? -10.127 8.387 3.869 1.00 94.50 78 SER A O 1
ATOM 644 N N . MET A 1 79 ? -10.761 9.188 1.871 1.00 95.00 79 MET A N 1
ATOM 645 C CA . MET A 1 79 ? -11.471 7.976 1.453 1.00 95.00 79 MET A CA 1
ATOM 646 C C . MET A 1 79 ? -10.524 6.775 1.310 1.00 95.00 79 MET A C 1
ATOM 648 O O . MET A 1 79 ? -10.810 5.703 1.844 1.00 95.00 79 MET A O 1
ATOM 652 N N . PHE A 1 80 ? -9.369 6.961 0.667 1.00 95.56 80 PHE A N 1
ATOM 653 C CA . PHE A 1 80 ? -8.333 5.932 0.555 1.00 95.56 80 PHE A CA 1
ATOM 654 C C . PHE A 1 80 ? -7.763 5.534 1.920 1.00 95.56 80 PHE A C 1
ATOM 656 O O . PHE A 1 80 ? -7.599 4.344 2.181 1.00 95.56 80 PHE A O 1
ATOM 663 N N . ALA A 1 81 ? -7.503 6.500 2.807 1.00 96.44 81 ALA A N 1
ATOM 664 C CA . ALA A 1 81 ? -7.029 6.215 4.159 1.00 96.44 81 ALA A CA 1
ATOM 665 C C . ALA A 1 81 ? -8.042 5.344 4.912 1.00 96.44 81 ALA A C 1
ATOM 667 O O . ALA A 1 81 ? -7.685 4.288 5.429 1.00 96.44 81 ALA A O 1
ATOM 668 N N . LYS A 1 82 ? -9.327 5.721 4.890 1.00 96.56 82 LYS A N 1
ATOM 669 C CA . LYS A 1 82 ? -10.403 4.933 5.507 1.00 96.56 82 LYS A CA 1
ATOM 670 C C . LYS A 1 82 ? -10.483 3.518 4.928 1.00 96.56 82 LYS A C 1
ATOM 672 O O . LYS A 1 82 ? -10.614 2.557 5.681 1.00 96.56 82 LYS A O 1
ATOM 677 N N . TYR A 1 83 ? -10.377 3.384 3.609 1.00 97.38 83 TYR A N 1
ATOM 678 C CA . TYR A 1 83 ? -10.384 2.088 2.936 1.00 97.38 83 TYR A CA 1
ATOM 679 C C . TYR A 1 83 ? -9.223 1.188 3.380 1.00 97.38 83 TYR A C 1
ATOM 681 O O . TYR A 1 83 ? -9.443 0.024 3.716 1.00 97.38 83 TYR A O 1
ATOM 689 N N . ILE A 1 84 ? -7.999 1.722 3.425 1.00 96.44 84 ILE A N 1
ATOM 690 C CA . ILE A 1 84 ? -6.808 0.985 3.872 1.00 96.44 84 ILE A CA 1
ATOM 691 C C . ILE A 1 84 ? -6.978 0.533 5.324 1.00 96.44 84 ILE A C 1
ATOM 693 O O . ILE A 1 84 ? -6.810 -0.648 5.619 1.00 96.44 84 ILE A O 1
ATOM 697 N N . ILE A 1 85 ? -7.384 1.445 6.211 1.00 96.94 85 ILE A N 1
ATOM 698 C CA . ILE A 1 85 ? -7.582 1.157 7.638 1.00 96.94 85 ILE A CA 1
ATOM 699 C C . ILE A 1 85 ? -8.618 0.050 7.835 1.00 96.94 85 ILE A C 1
ATOM 701 O O . ILE A 1 85 ? -8.388 -0.886 8.596 1.00 96.94 85 ILE A O 1
ATOM 705 N N . ASN A 1 86 ? -9.750 0.127 7.133 1.00 97.12 86 ASN A N 1
ATOM 706 C CA . ASN A 1 86 ? -10.803 -0.876 7.250 1.00 97.12 86 ASN A CA 1
ATOM 707 C C . ASN A 1 86 ? -10.331 -2.262 6.784 1.00 97.12 86 ASN A C 1
ATOM 709 O O . ASN A 1 86 ? -10.657 -3.257 7.427 1.00 97.12 86 ASN A O 1
ATOM 713 N N . ASN A 1 87 ? -9.552 -2.338 5.701 1.00 97.62 87 ASN A N 1
ATOM 714 C CA . ASN A 1 87 ? -9.003 -3.609 5.226 1.00 97.62 87 ASN A CA 1
ATOM 715 C C . ASN A 1 87 ? -7.975 -4.192 6.198 1.00 97.62 87 ASN A C 1
ATOM 717 O O . ASN A 1 87 ? -8.020 -5.384 6.476 1.00 97.62 87 ASN A O 1
ATOM 721 N N . ILE A 1 88 ? -7.102 -3.360 6.772 1.00 95.62 88 ILE A N 1
ATOM 722 C CA . ILE A 1 88 ? -6.147 -3.805 7.796 1.00 95.62 88 ILE A CA 1
ATOM 723 C C . ILE A 1 88 ? -6.895 -4.379 9.000 1.00 95.62 88 ILE A C 1
ATOM 725 O O . ILE A 1 88 ? -6.603 -5.498 9.413 1.00 95.62 88 ILE A O 1
ATOM 729 N N . LYS A 1 89 ? -7.918 -3.672 9.496 1.00 95.50 89 LYS A N 1
ATOM 730 C CA . LYS A 1 89 ? -8.764 -4.164 10.592 1.00 95.50 89 LYS A CA 1
ATOM 731 C C . LYS A 1 89 ? -9.456 -5.484 10.239 1.00 95.50 89 LYS A C 1
ATOM 733 O O . LYS A 1 89 ? -9.467 -6.386 11.071 1.00 95.50 89 LYS A O 1
ATOM 738 N N . LYS A 1 90 ? -9.985 -5.629 9.013 1.00 96.62 90 LYS A N 1
ATOM 739 C CA . LYS A 1 90 ? -10.563 -6.897 8.528 1.00 96.62 90 LYS A CA 1
ATOM 740 C C . LYS A 1 90 ? -9.529 -8.022 8.604 1.00 96.62 90 LYS A C 1
ATOM 742 O O . LYS A 1 90 ? -9.783 -9.024 9.263 1.00 96.62 90 LYS A O 1
ATOM 747 N N . PHE A 1 91 ? -8.364 -7.840 7.988 1.00 96.56 91 PHE A N 1
ATOM 748 C CA . PHE A 1 91 ? -7.341 -8.884 7.919 1.00 96.56 91 PHE A CA 1
ATOM 749 C C . PHE A 1 91 ? -6.752 -9.235 9.290 1.00 96.56 91 PHE A C 1
ATOM 751 O O . PHE A 1 91 ? -6.488 -10.404 9.541 1.00 96.56 91 PHE A O 1
ATOM 758 N N . GLN A 1 92 ? -6.603 -8.262 10.193 1.00 95.06 92 GLN A N 1
ATOM 759 C CA . GLN A 1 92 ? -6.148 -8.493 11.571 1.00 95.06 92 GLN A CA 1
ATOM 760 C C . GLN A 1 92 ? -7.192 -9.197 12.446 1.00 95.06 92 GLN A C 1
ATOM 762 O O . GLN A 1 92 ? -6.830 -9.851 13.418 1.00 95.06 92 GLN A O 1
ATOM 767 N N . SER A 1 93 ? -8.482 -9.060 12.124 1.00 96.38 93 SER A N 1
ATOM 768 C CA . SER A 1 93 ? -9.560 -9.735 12.857 1.00 96.38 93 SER A CA 1
ATOM 769 C C . SER A 1 93 ? -9.717 -11.217 12.496 1.00 96.38 93 SER A C 1
ATOM 771 O O . SER A 1 93 ? -10.432 -11.938 13.186 1.00 96.38 93 SER A O 1
ATOM 773 N N . MET A 1 94 ? -9.056 -11.660 11.424 1.00 97.00 94 MET A N 1
ATOM 774 C CA . MET A 1 94 ? -9.099 -13.023 10.899 1.00 97.00 94 MET A CA 1
ATOM 775 C C . MET A 1 94 ? -7.754 -13.722 11.125 1.00 97.00 94 MET A C 1
ATOM 777 O O . MET A 1 94 ? -6.695 -13.095 11.094 1.00 97.00 94 MET A O 1
ATOM 781 N N . SER A 1 95 ? -7.774 -15.039 11.308 1.00 97.31 95 SER A N 1
ATOM 782 C CA . SER A 1 95 ? -6.555 -15.849 11.304 1.00 97.31 95 SER A CA 1
ATOM 783 C C . SER A 1 95 ? -5.908 -15.891 9.914 1.00 97.31 95 SER A C 1
ATOM 785 O O . SER A 1 95 ? -6.543 -15.633 8.889 1.00 97.31 95 SER A O 1
ATOM 787 N N . GLU A 1 96 ? -4.626 -16.258 9.855 1.00 94.69 96 GLU A N 1
ATOM 788 C CA . GLU A 1 96 ? -3.905 -16.439 8.587 1.00 94.69 96 GLU A CA 1
ATOM 789 C C . GLU A 1 96 ? -4.624 -17.429 7.660 1.00 94.69 96 GLU A C 1
ATOM 791 O O . GLU A 1 96 ? -4.808 -17.144 6.479 1.00 94.69 96 GLU A O 1
ATOM 796 N N . LYS A 1 97 ? -5.095 -18.556 8.208 1.00 96.94 97 LYS A N 1
ATOM 797 C CA . LYS A 1 97 ? -5.834 -19.561 7.443 1.00 96.94 97 LYS A CA 1
ATOM 798 C C . LYS A 1 97 ? -7.123 -18.992 6.856 1.00 96.94 97 LYS A C 1
ATOM 800 O O . LYS A 1 97 ? -7.366 -19.174 5.673 1.00 96.94 97 LYS A O 1
ATOM 805 N N . GLU A 1 98 ? -7.915 -18.276 7.650 1.00 97.50 98 GLU A N 1
ATOM 806 C CA . GLU A 1 98 ? -9.161 -17.672 7.163 1.00 97.50 98 GLU A CA 1
ATOM 807 C C . GLU A 1 98 ? -8.900 -16.628 6.070 1.00 97.50 98 GLU A C 1
ATOM 809 O O . GLU A 1 98 ? -9.633 -16.575 5.085 1.00 97.50 98 GLU A O 1
ATOM 814 N N . ASN A 1 99 ? -7.841 -15.823 6.215 1.00 96.69 99 ASN A N 1
ATOM 815 C CA . ASN A 1 99 ? -7.425 -14.872 5.183 1.00 96.69 99 ASN A CA 1
ATOM 816 C C . ASN A 1 99 ? -6.990 -15.583 3.889 1.00 96.69 99 ASN A C 1
ATOM 818 O O . ASN A 1 99 ? -7.313 -15.117 2.799 1.00 96.69 99 ASN A O 1
ATOM 822 N N . ILE A 1 100 ? -6.281 -16.712 3.984 1.00 95.19 100 ILE A N 1
ATOM 823 C CA . ILE A 1 100 ? -5.877 -17.514 2.819 1.00 95.19 100 ILE A CA 1
ATOM 824 C C . ILE A 1 100 ? -7.094 -18.170 2.159 1.00 95.19 100 ILE A C 1
ATOM 826 O O . ILE A 1 100 ? -7.239 -18.084 0.942 1.00 95.19 100 ILE A O 1
ATOM 830 N N . ASP A 1 101 ? -7.986 -18.770 2.947 1.00 96.94 101 ASP A N 1
ATOM 831 C CA . ASP A 1 101 ? -9.170 -19.481 2.454 1.00 96.94 101 ASP A CA 1
ATOM 832 C C . ASP A 1 101 ? -10.128 -18.536 1.696 1.00 96.94 101 ASP A C 1
ATOM 834 O O . ASP A 1 101 ? -10.807 -18.961 0.760 1.00 96.94 101 ASP A O 1
ATOM 838 N N . CYS A 1 102 ? -10.147 -17.240 2.038 1.00 95.12 102 CYS A N 1
ATOM 839 C CA . CYS A 1 102 ? -10.894 -16.210 1.306 1.00 95.12 102 CYS A CA 1
ATOM 840 C C . CYS A 1 102 ? -10.061 -15.427 0.270 1.00 95.12 102 CYS A C 1
ATOM 842 O O . CYS A 1 102 ? -10.549 -14.444 -0.286 1.00 95.12 102 CYS A O 1
ATOM 844 N N . ASN A 1 103 ? -8.821 -15.842 -0.009 1.00 93.75 103 ASN A N 1
ATOM 845 C CA . ASN A 1 103 ? -7.890 -15.173 -0.928 1.00 93.75 103 ASN A CA 1
ATOM 846 C C . ASN A 1 103 ? -7.649 -13.684 -0.616 1.00 93.75 103 ASN A C 1
ATOM 848 O O . ASN A 1 103 ? -7.568 -12.865 -1.532 1.00 93.75 103 ASN A O 1
ATOM 852 N N . PHE A 1 104 ? -7.534 -13.321 0.665 1.00 94.25 104 PHE A N 1
ATOM 853 C CA . PHE A 1 104 ? -7.377 -11.934 1.117 1.00 94.25 104 PHE A CA 1
ATOM 854 C C . PHE A 1 104 ? -8.440 -11.006 0.509 1.00 94.25 104 PHE A C 1
ATOM 856 O O . PHE A 1 104 ? -8.129 -9.951 -0.045 1.00 94.25 104 PHE A O 1
ATOM 863 N N . GLU A 1 105 ? -9.713 -11.404 0.582 1.00 95.81 105 GLU A N 1
ATOM 864 C CA . GLU A 1 105 ? -10.807 -10.621 0.013 1.00 95.81 105 GLU A CA 1
ATOM 865 C C . GLU A 1 105 ? -10.835 -9.204 0.612 1.00 95.81 105 GLU A C 1
ATOM 867 O O . GLU A 1 105 ? -11.064 -9.014 1.810 1.00 95.81 105 GLU A O 1
ATOM 872 N N . PHE A 1 106 ? -10.647 -8.186 -0.222 1.00 96.00 106 PHE A N 1
ATOM 873 C CA . PHE A 1 106 ? -10.726 -6.795 0.208 1.00 96.00 106 PHE A CA 1
ATOM 874 C C . PHE A 1 106 ? -12.184 -6.353 0.386 1.00 96.00 106 PHE A C 1
ATOM 876 O O . PHE A 1 106 ? -13.102 -6.833 -0.278 1.00 96.00 106 PHE A O 1
ATOM 883 N N . ILE A 1 107 ? -12.410 -5.394 1.281 1.00 95.69 107 ILE A N 1
ATOM 884 C CA . ILE A 1 107 ? -13.694 -4.693 1.397 1.00 95.69 107 ILE A CA 1
ATOM 885 C C . ILE A 1 107 ? -13.994 -4.001 0.058 1.00 95.69 107 ILE A C 1
ATOM 887 O O . ILE A 1 107 ? -13.080 -3.584 -0.646 1.00 95.69 107 ILE A O 1
ATOM 891 N N . LYS A 1 108 ? -15.269 -3.850 -0.315 1.00 93.06 108 LYS A N 1
ATOM 892 C CA . LYS A 1 108 ? -15.633 -3.096 -1.524 1.00 93.06 108 LYS A CA 1
ATOM 893 C C . LYS A 1 108 ? -15.239 -1.623 -1.382 1.00 93.06 108 LYS A C 1
ATOM 895 O O . LYS A 1 108 ? -15.533 -0.995 -0.367 1.00 93.06 108 LYS A O 1
ATOM 900 N N . PHE A 1 109 ? -14.588 -1.078 -2.406 1.00 85.31 109 PHE A N 1
ATOM 901 C CA . PHE A 1 109 ? -14.253 0.343 -2.479 1.00 85.31 109 PHE A CA 1
ATOM 902 C C . PHE A 1 109 ? -15.513 1.146 -2.843 1.00 85.31 109 PHE A C 1
ATOM 904 O O . PHE A 1 109 ? -16.085 0.920 -3.910 1.00 85.31 109 PHE A O 1
ATOM 911 N N . GLY A 1 110 ? -15.965 2.042 -1.961 1.00 66.75 110 GLY A N 1
ATOM 912 C CA . GLY A 1 110 ? -17.200 2.816 -2.139 1.00 66.75 110 GLY A CA 1
ATOM 913 C C . GLY A 1 110 ? -17.475 3.775 -0.994 1.00 66.75 110 GLY A C 1
ATOM 914 O O . GLY A 1 110 ? -17.426 3.323 0.170 1.00 66.75 110 GLY A O 1
#